Protein AF-A0A919TL64-F1 (afdb_monomer_lite)

Structure (mmCIF, N/CA/C/O backbone):
data_AF-A0A919TL64-F1
#
_entry.id   AF-A0A919TL64-F1
#
loop_
_atom_site.group_PDB
_atom_site.id
_atom_site.type_symbol
_atom_site.label_atom_id
_atom_site.label_alt_id
_atom_site.label_comp_id
_atom_site.label_asym_id
_atom_site.label_entity_id
_atom_site.label_seq_id
_atom_site.pdbx_PDB_ins_code
_atom_site.Cartn_x
_atom_site.Cartn_y
_atom_site.Cartn_z
_atom_site.occupancy
_atom_site.B_iso_or_equiv
_atom_site.auth_seq_id
_atom_site.auth_comp_id
_atom_site.auth_asym_id
_atom_site.auth_atom_id
_atom_site.pdbx_PDB_model_num
ATOM 1 N N . MET A 1 1 ? -0.435 8.932 12.454 1.00 95.94 1 MET A N 1
ATOM 2 C CA . MET A 1 1 ? -0.857 7.552 12.127 1.00 95.94 1 MET A CA 1
ATOM 3 C C . MET A 1 1 ? 0.384 6.666 12.102 1.00 95.94 1 MET A C 1
ATOM 5 O O . MET A 1 1 ? 1.417 7.144 11.654 1.00 95.94 1 MET A O 1
ATOM 9 N N . GLN A 1 2 ? 0.318 5.437 12.613 1.00 96.81 2 GLN A N 1
ATOM 10 C CA . GLN A 1 2 ? 1.399 4.448 12.519 1.00 96.81 2 GLN A CA 1
ATOM 11 C C . GLN A 1 2 ? 1.346 3.736 11.164 1.00 96.81 2 GLN A C 1
ATOM 13 O O . GLN A 1 2 ? 0.257 3.468 10.656 1.00 96.81 2 GLN A O 1
ATOM 18 N N . ILE A 1 3 ? 2.512 3.437 10.590 1.00 97.44 3 ILE A N 1
ATOM 19 C CA . ILE A 1 3 ? 2.622 2.683 9.338 1.00 97.44 3 ILE A CA 1
ATOM 20 C C . ILE A 1 3 ? 3.372 1.387 9.614 1.00 97.44 3 ILE A C 1
ATOM 22 O O . ILE A 1 3 ? 4.484 1.412 10.137 1.00 97.44 3 ILE A O 1
ATOM 26 N N . GLU A 1 4 ? 2.759 0.272 9.240 1.00 97.88 4 GLU A N 1
ATOM 27 C CA . GLU A 1 4 ? 3.305 -1.074 9.390 1.00 97.88 4 GLU A CA 1
ATOM 28 C C . GLU A 1 4 ? 3.634 -1.647 8.007 1.00 97.88 4 GLU A C 1
ATOM 30 O O . GLU A 1 4 ? 2.814 -1.584 7.090 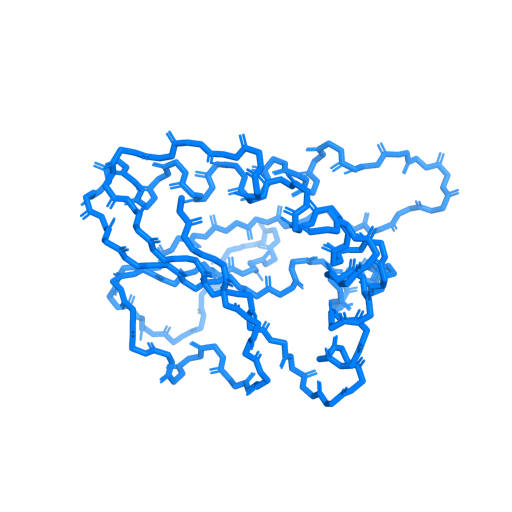1.00 97.88 4 GLU A O 1
ATOM 35 N N . LEU A 1 5 ? 4.830 -2.215 7.852 1.00 97.81 5 LEU A N 1
ATOM 36 C CA . LEU A 1 5 ? 5.224 -2.956 6.655 1.00 97.81 5 LEU A CA 1
ATOM 37 C C . LEU A 1 5 ? 4.994 -4.444 6.905 1.00 97.81 5 LEU A C 1
ATOM 39 O O . LEU A 1 5 ? 5.620 -5.011 7.799 1.00 97.81 5 LEU A O 1
ATOM 43 N N . ILE A 1 6 ? 4.107 -5.065 6.130 1.00 97.50 6 ILE A N 1
ATOM 44 C CA . ILE A 1 6 ? 3.712 -6.463 6.319 1.00 97.50 6 ILE A CA 1
ATOM 45 C C . ILE A 1 6 ? 4.085 -7.260 5.0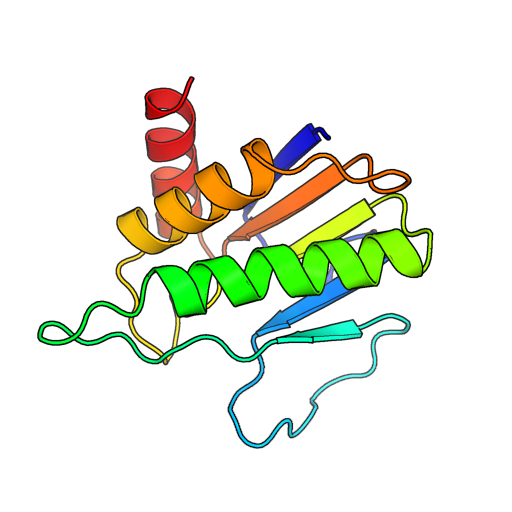74 1.00 97.50 6 ILE A C 1
ATOM 47 O O . ILE A 1 6 ? 3.613 -6.955 3.985 1.00 97.50 6 ILE A O 1
ATOM 51 N N . GLU A 1 7 ? 4.899 -8.300 5.224 1.00 96.81 7 GLU A N 1
ATOM 52 C CA . GLU A 1 7 ? 5.041 -9.322 4.186 1.00 96.81 7 GLU A CA 1
ATOM 53 C C . GLU A 1 7 ? 3.873 -10.306 4.299 1.00 96.81 7 GLU A C 1
ATOM 55 O O . GLU A 1 7 ? 3.662 -10.894 5.361 1.00 96.81 7 GLU A O 1
ATOM 60 N N . GLY A 1 8 ? 3.106 -10.489 3.224 1.00 93.56 8 GLY A N 1
ATOM 61 C CA . GLY A 1 8 ? 2.047 -11.493 3.208 1.00 93.56 8 GLY A CA 1
ATOM 62 C C . GLY A 1 8 ? 0.889 -11.195 2.266 1.00 93.56 8 GLY A C 1
ATOM 63 O O . GLY A 1 8 ? 0.996 -10.416 1.320 1.00 93.56 8 GLY A O 1
ATOM 64 N N . ASP A 1 9 ? -0.229 -11.863 2.541 1.00 91.38 9 ASP A N 1
ATOM 65 C CA . ASP A 1 9 ? -1.481 -11.725 1.803 1.00 91.38 9 ASP A CA 1
ATOM 66 C C . ASP A 1 9 ? -2.360 -10.643 2.443 1.00 91.38 9 ASP A C 1
ATOM 68 O O . ASP A 1 9 ? -2.639 -10.668 3.643 1.00 91.38 9 ASP A O 1
ATOM 72 N N . ILE A 1 10 ? -2.811 -9.678 1.641 1.00 91.38 10 ILE A N 1
ATOM 73 C CA . ILE A 1 10 ? -3.679 -8.599 2.116 1.00 91.38 10 ILE A CA 1
ATOM 74 C C . ILE A 1 10 ? -5.064 -9.103 2.542 1.00 91.38 10 ILE A C 1
ATOM 76 O O . ILE A 1 10 ? -5.689 -8.502 3.410 1.00 91.38 10 ILE A O 1
ATOM 80 N N . THR A 1 11 ? -5.532 -10.220 1.988 1.00 88.25 11 THR A N 1
ATOM 81 C CA . THR A 1 11 ? -6.863 -10.776 2.278 1.00 88.25 11 THR A CA 1
ATOM 82 C C . THR A 1 11 ? -6.971 -11.385 3.675 1.00 88.25 11 THR A C 1
ATOM 84 O O . THR A 1 11 ? -8.072 -11.569 4.186 1.00 88.25 11 THR A O 1
ATOM 87 N N . THR A 1 12 ? -5.837 -11.663 4.324 1.00 90.06 12 THR A N 1
ATOM 88 C CA . THR A 1 12 ? -5.785 -12.249 5.672 1.00 90.06 12 THR A CA 1
ATOM 89 C C . THR A 1 12 ? -5.615 -11.199 6.770 1.00 90.06 12 THR A C 1
ATOM 91 O O . THR A 1 12 ? -5.528 -11.536 7.953 1.00 90.06 12 THR A O 1
ATOM 94 N N . GLN A 1 13 ? -5.562 -9.915 6.403 1.00 91.88 13 GLN A N 1
ATOM 95 C CA . GLN A 1 13 ? -5.313 -8.836 7.348 1.00 91.88 13 GLN A CA 1
ATOM 96 C C . GLN A 1 13 ? -6.560 -8.520 8.166 1.00 91.88 13 GLN A C 1
ATOM 98 O O . GLN A 1 13 ? -7.609 -8.179 7.629 1.00 91.88 13 GLN A O 1
ATOM 103 N N . GLN A 1 14 ? -6.413 -8.552 9.489 1.00 93.12 14 GLN A N 1
ATOM 104 C CA . GLN A 1 14 ? -7.444 -8.078 10.410 1.00 93.12 14 GLN A CA 1
ATOM 105 C C . GLN A 1 14 ? -7.318 -6.560 10.556 1.00 93.12 14 GLN A C 1
ATOM 107 O O . GLN A 1 14 ? -6.462 -6.072 11.303 1.00 93.12 14 GLN A O 1
ATOM 112 N N . VAL A 1 15 ? -8.116 -5.835 9.775 1.00 93.94 15 VAL A N 1
ATOM 113 C CA . VAL A 1 15 ? -8.238 -4.370 9.748 1.00 93.94 15 VAL A CA 1
ATOM 114 C C . VAL A 1 15 ? -9.692 -3.987 9.470 1.00 93.94 15 VAL A C 1
ATOM 116 O O . VAL A 1 15 ? -10.464 -4.816 8.997 1.00 93.94 15 VAL A O 1
ATOM 119 N N . ASP A 1 16 ? -10.057 -2.732 9.721 1.00 93.75 16 ASP A N 1
ATOM 120 C CA . ASP A 1 16 ? -11.430 -2.256 9.500 1.00 93.75 16 ASP A CA 1
ATOM 121 C C . ASP A 1 16 ? -11.740 -2.013 8.015 1.00 93.75 16 ASP A C 1
ATOM 123 O O . ASP A 1 16 ? -12.895 -2.089 7.607 1.00 93.75 16 ASP A O 1
ATOM 127 N N . ALA A 1 17 ? -10.722 -1.697 7.205 1.00 93.12 17 ALA A N 1
ATOM 128 C CA . ALA A 1 17 ? -10.866 -1.470 5.768 1.00 93.12 17 ALA A CA 1
ATOM 129 C C . ALA A 1 17 ? -9.689 -2.048 4.971 1.00 93.12 17 ALA A C 1
ATOM 131 O O . ALA A 1 17 ? -8.525 -1.923 5.361 1.00 93.12 17 ALA A O 1
ATOM 132 N N . ILE A 1 18 ? -9.978 -2.618 3.801 1.00 93.00 18 ILE A N 1
ATOM 133 C CA . ILE A 1 18 ? -8.962 -3.102 2.857 1.00 93.00 18 ILE A CA 1
ATOM 134 C C . ILE A 1 18 ? -9.071 -2.314 1.557 1.00 93.00 18 ILE A C 1
ATOM 136 O O . ILE A 1 18 ? -10.149 -2.180 0.980 1.00 93.00 18 ILE A O 1
ATOM 140 N N . VAL A 1 19 ? -7.941 -1.815 1.066 1.00 92.31 19 VAL A N 1
ATOM 141 C CA . VAL A 1 19 ? -7.860 -1.186 -0.250 1.00 92.31 19 VAL A CA 1
ATOM 142 C C . VAL A 1 19 ? -7.611 -2.253 -1.306 1.00 92.31 19 VAL A C 1
ATOM 144 O O . VAL A 1 19 ? -6.656 -3.019 -1.226 1.00 92.31 19 VAL A O 1
ATOM 147 N N . ASN A 1 20 ? -8.449 -2.286 -2.333 1.00 86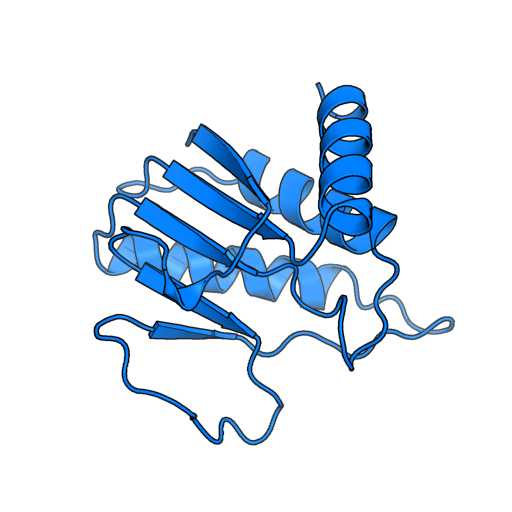.81 20 ASN A N 1
ATOM 148 C CA . ASN A 1 20 ? -8.261 -3.139 -3.495 1.00 86.81 20 ASN A CA 1
ATOM 149 C C . ASN A 1 20 ? -7.666 -2.325 -4.649 1.00 86.81 20 ASN A C 1
ATOM 151 O O . ASN A 1 20 ? -8.279 -1.357 -5.108 1.00 86.81 20 ASN A O 1
ATOM 155 N N . ALA A 1 21 ? -6.497 -2.744 -5.141 1.00 79.44 21 ALA A N 1
ATOM 156 C CA . ALA A 1 21 ? -5.907 -2.232 -6.374 1.00 79.44 21 ALA A CA 1
ATOM 157 C C . ALA A 1 21 ? -6.640 -2.839 -7.582 1.00 79.44 21 ALA A C 1
ATOM 159 O O . ALA A 1 21 ? -6.202 -3.820 -8.184 1.00 79.44 21 ALA A O 1
ATOM 160 N N . ALA A 1 22 ? -7.786 -2.258 -7.916 1.00 69.94 22 ALA A N 1
ATOM 161 C CA . ALA A 1 22 ? -8.620 -2.709 -9.010 1.00 69.94 22 ALA A CA 1
ATOM 162 C C . ALA A 1 22 ? -8.014 -2.330 -10.368 1.00 69.94 22 ALA A C 1
ATOM 164 O O . ALA A 1 22 ? -7.323 -1.319 -10.529 1.00 69.94 22 ALA A O 1
ATOM 165 N N . ASN A 1 23 ? -8.321 -3.135 -11.383 1.00 59.81 23 ASN A N 1
A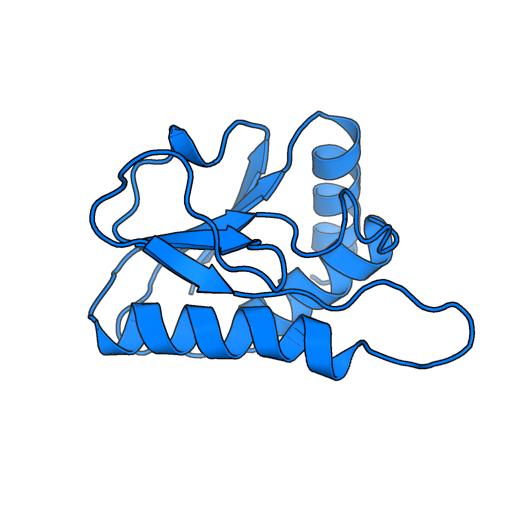TOM 166 C CA . ASN A 1 23 ? -8.152 -2.697 -12.761 1.00 59.81 23 ASN A CA 1
ATOM 167 C C . ASN A 1 23 ? -9.275 -1.710 -13.150 1.00 59.81 23 ASN A C 1
ATOM 169 O O . ASN A 1 23 ? -10.268 -1.566 -12.434 1.00 59.81 23 ASN A O 1
ATOM 173 N N . SER A 1 24 ? -9.139 -1.041 -14.298 1.00 53.09 24 SER A N 1
ATOM 174 C CA . SER A 1 24 ? -10.107 -0.033 -14.762 1.00 53.09 24 SER A CA 1
ATOM 175 C C . SER A 1 24 ? -11.532 -0.560 -14.984 1.00 53.09 24 SER A C 1
ATOM 177 O O . SER A 1 24 ? -12.457 0.243 -15.051 1.00 53.09 24 SER A O 1
ATOM 179 N N . SER A 1 25 ? -11.731 -1.880 -15.076 1.00 55.81 25 SER A N 1
ATOM 180 C CA . SER A 1 25 ? -13.060 -2.489 -15.230 1.00 55.81 25 SER A CA 1
ATOM 181 C C . SER A 1 25 ? -13.810 -2.687 -13.908 1.00 55.81 25 SER A C 1
ATOM 183 O O . SER A 1 25 ? -14.994 -3.004 -13.941 1.00 55.81 25 SER A O 1
ATOM 185 N N . LEU A 1 26 ? -13.140 -2.515 -12.756 1.00 54.47 26 LEU A N 1
ATOM 186 C CA . LEU A 1 26 ? -13.691 -2.722 -11.406 1.00 54.47 26 LEU A CA 1
ATOM 187 C C . LEU A 1 26 ? -14.381 -4.087 -11.188 1.00 54.47 26 LEU A C 1
ATOM 189 O O . LEU A 1 26 ? -15.127 -4.248 -10.225 1.00 54.47 26 LEU A O 1
ATOM 193 N N . LEU A 1 27 ? -14.128 -5.083 -12.047 1.00 47.84 27 LEU A N 1
ATOM 194 C CA . LEU A 1 27 ? -14.679 -6.429 -11.901 1.00 47.84 27 LEU A CA 1
ATOM 195 C C . LEU A 1 27 ? -14.115 -7.069 -10.625 1.00 47.84 27 LEU A C 1
ATOM 197 O O . LEU A 1 27 ? -12.936 -7.418 -10.550 1.00 47.84 27 LEU A O 1
ATOM 201 N N . GLY A 1 28 ? -14.965 -7.147 -9.601 1.00 44.38 28 GLY A N 1
ATOM 202 C CA . GLY A 1 28 ? -14.621 -7.631 -8.271 1.00 44.38 28 GLY A CA 1
ATOM 203 C C . GLY A 1 28 ? -14.489 -9.150 -8.217 1.00 44.38 28 GLY A C 1
ATOM 204 O O . GLY A 1 28 ? -15.312 -9.879 -8.765 1.00 44.38 28 GLY A O 1
ATOM 205 N N . GLY A 1 29 ? -13.465 -9.623 -7.510 1.00 40.12 29 GLY A N 1
ATOM 206 C CA . GLY A 1 29 ? -13.359 -11.001 -7.046 1.00 40.12 29 GLY A CA 1
ATOM 207 C C . GLY A 1 29 ? -13.293 -11.017 -5.521 1.00 40.12 29 GLY A C 1
ATOM 208 O O . GLY A 1 29 ? -12.426 -10.359 -4.958 1.00 40.12 29 GLY A O 1
ATOM 209 N N . GLY A 1 30 ? -14.196 -11.775 -4.892 1.00 42.03 30 GLY A N 1
ATOM 210 C CA . GLY A 1 30 ? -14.144 -12.155 -3.474 1.00 42.03 30 GLY A CA 1
ATOM 211 C C . GLY A 1 30 ? -14.653 -11.093 -2.500 1.00 42.03 30 GLY A C 1
ATOM 212 O O . GLY A 1 30 ? -13.994 -10.086 -2.276 1.00 42.03 30 GLY A O 1
ATOM 213 N N . GLY A 1 31 ? -15.827 -11.341 -1.913 1.00 39.38 31 GLY A N 1
ATOM 214 C CA . GLY A 1 31 ? -16.449 -10.476 -0.914 1.00 39.38 31 GLY A CA 1
ATOM 215 C C . GLY A 1 31 ? -15.533 -10.182 0.274 1.00 39.38 31 GLY A C 1
ATOM 216 O O . GLY A 1 31 ? -15.042 -11.094 0.934 1.00 39.38 31 GLY A O 1
ATOM 217 N N . VAL A 1 32 ? -15.348 -8.894 0.542 1.00 44.06 32 VAL A N 1
ATOM 218 C CA . VAL A 1 32 ? -14.831 -8.378 1.807 1.00 44.06 32 VAL A CA 1
ATOM 219 C C . VAL A 1 32 ? -15.799 -7.279 2.233 1.00 44.06 32 VAL A C 1
ATOM 221 O O . VAL A 1 32 ? -16.124 -6.395 1.436 1.00 44.06 32 VAL A O 1
ATOM 224 N N . ASP A 1 33 ? -16.292 -7.335 3.463 1.00 45.34 33 ASP A N 1
ATOM 225 C CA . ASP A 1 33 ? -17.071 -6.237 4.025 1.00 45.34 33 ASP A CA 1
ATOM 226 C C . ASP A 1 33 ? -16.107 -5.060 4.275 1.00 45.34 33 ASP A C 1
ATOM 228 O O . ASP A 1 33 ? -15.145 -5.197 5.026 1.00 45.34 33 ASP A O 1
ATOM 232 N N . GLY A 1 34 ? -16.305 -3.924 3.590 1.00 56.34 34 GLY A N 1
ATOM 233 C CA . GLY A 1 34 ? -15.468 -2.721 3.755 1.00 56.34 34 GLY A CA 1
ATOM 234 C C . GLY A 1 34 ? -14.323 -2.514 2.743 1.00 56.34 34 GLY A C 1
ATOM 235 O O . GLY A 1 34 ? -13.321 -1.879 3.081 1.00 56.34 34 GLY A O 1
ATOM 236 N N . VAL A 1 35 ? -14.437 -3.010 1.500 1.00 72.62 35 VAL A N 1
ATOM 237 C CA . VAL A 1 35 ? -13.427 -2.746 0.448 1.00 72.62 35 VAL A CA 1
ATOM 238 C C . VAL A 1 35 ? -13.489 -1.313 -0.072 1.00 72.62 35 VAL A C 1
ATOM 240 O O . VAL A 1 35 ? -14.526 -0.847 -0.545 1.00 72.62 35 VAL A O 1
ATOM 243 N N . ILE A 1 36 ? -12.332 -0.655 -0.116 1.00 77.81 36 ILE A N 1
ATOM 244 C CA . ILE A 1 36 ? -12.130 0.597 -0.846 1.00 77.81 36 ILE A CA 1
ATOM 245 C C . ILE A 1 36 ? -11.452 0.277 -2.174 1.00 77.81 36 ILE A C 1
ATOM 247 O O . ILE A 1 36 ? -10.315 -0.189 -2.212 1.00 77.81 36 ILE A O 1
ATOM 251 N N . HIS A 1 37 ? -12.134 0.530 -3.286 1.00 78.88 37 HIS A N 1
ATOM 252 C CA . HIS A 1 37 ? -11.565 0.299 -4.611 1.00 78.88 37 HIS A CA 1
ATOM 253 C C . HIS A 1 37 ? -10.755 1.505 -5.082 1.00 78.88 37 HIS A C 1
ATOM 255 O O . HIS A 1 37 ? -11.236 2.638 -5.074 1.00 78.88 37 HIS A O 1
ATOM 261 N N . THR A 1 38 ? -9.539 1.249 -5.557 1.00 79.56 38 THR A N 1
ATOM 262 C CA . THR A 1 38 ? -8.690 2.256 -6.193 1.00 79.56 38 THR A CA 1
ATOM 263 C C . THR A 1 38 ? -8.038 1.687 -7.442 1.00 79.56 38 THR A C 1
ATOM 265 O O . THR A 1 38 ? -7.661 0.519 -7.475 1.00 79.56 38 THR A O 1
ATOM 268 N N . VAL A 1 39 ? -7.910 2.505 -8.485 1.00 82.25 39 VAL A N 1
ATOM 269 C CA . VAL A 1 39 ? -7.263 2.109 -9.740 1.00 82.25 39 VAL A CA 1
ATOM 270 C C . VAL A 1 39 ? -5.966 2.887 -9.864 1.00 82.25 39 VAL A C 1
ATOM 272 O O . VAL A 1 39 ? -5.980 4.106 -10.025 1.00 82.25 39 VAL A O 1
ATOM 275 N N . GLY A 1 40 ? -4.848 2.171 -9.770 1.00 75.88 40 GLY A N 1
ATOM 276 C CA . GLY A 1 40 ? -3.523 2.743 -9.976 1.00 75.88 40 GLY A CA 1
ATOM 277 C C . GLY A 1 40 ? -3.238 3.054 -11.452 1.00 75.88 40 GLY A C 1
ATOM 278 O O . GLY A 1 40 ? -3.817 2.422 -12.339 1.00 75.88 40 GLY A O 1
ATOM 279 N N . PRO A 1 41 ? -2.336 4.001 -11.755 1.00 83.31 41 PRO A N 1
ATOM 280 C CA . PRO A 1 41 ? -1.872 4.230 -13.120 1.00 83.31 41 PRO A CA 1
ATOM 281 C C . PRO A 1 41 ? -0.968 3.088 -13.614 1.00 83.31 41 PRO A C 1
ATOM 283 O O . PRO A 1 41 ? -0.205 2.506 -12.839 1.00 83.31 41 PRO A O 1
ATOM 286 N N . VAL A 1 42 ? -0.993 2.822 -14.924 1.00 86.00 42 VAL A N 1
ATOM 287 C CA . VAL A 1 42 ? 0.053 2.038 -15.607 1.00 86.00 42 VAL A CA 1
ATOM 288 C C . VAL A 1 42 ? 1.325 2.876 -15.668 1.00 86.00 42 VAL A C 1
ATOM 290 O O . VAL A 1 42 ? 1.261 4.046 -16.058 1.00 86.00 42 VAL A O 1
ATOM 293 N N . HIS A 1 43 ? 2.466 2.292 -15.309 1.00 88.25 43 HIS A N 1
ATOM 294 C CA . HIS A 1 43 ? 3.753 2.976 -15.364 1.00 88.25 43 HIS A CA 1
ATOM 295 C C . HIS A 1 43 ? 4.130 3.372 -16.799 1.00 88.25 43 HIS A C 1
ATOM 297 O O . HIS A 1 43 ? 3.955 2.595 -17.741 1.00 88.25 43 HIS A O 1
ATOM 303 N N . SER A 1 44 ? 4.676 4.578 -16.951 1.00 87.19 44 SER A N 1
ATOM 304 C CA . SER A 1 44 ? 5.212 5.107 -18.204 1.00 87.19 44 SER A CA 1
ATOM 305 C C . SER A 1 44 ? 6.620 5.629 -17.960 1.00 87.19 44 SER A C 1
ATOM 307 O O . SER A 1 44 ? 6.845 6.380 -17.021 1.00 87.19 44 SER A O 1
ATOM 309 N N . SER A 1 45 ? 7.565 5.280 -18.834 1.00 87.62 45 SER A N 1
ATOM 310 C CA . SER A 1 45 ? 8.921 5.844 -18.803 1.00 87.62 45 SER A CA 1
ATOM 311 C C . SER A 1 45 ? 9.017 7.231 -19.452 1.00 87.62 45 SER A C 1
ATOM 313 O O . SER A 1 45 ? 10.099 7.803 -19.500 1.00 87.62 45 SER A O 1
ATOM 315 N N . THR A 1 46 ? 7.918 7.743 -20.016 1.00 91.25 46 THR A N 1
ATOM 316 C CA . THR A 1 46 ? 7.883 9.000 -20.795 1.00 91.25 46 THR A CA 1
ATOM 317 C C . THR A 1 46 ? 6.917 10.038 -20.233 1.00 91.25 46 THR A C 1
ATOM 319 O O . THR A 1 46 ? 6.974 11.198 -20.626 1.00 91.25 46 THR A O 1
ATOM 322 N N . GLU A 1 47 ? 6.042 9.639 -19.312 1.00 91.81 47 GLU A N 1
ATOM 323 C CA . GLU A 1 47 ? 5.042 10.504 -18.695 1.00 91.81 47 GLU A CA 1
ATOM 324 C C . GLU A 1 47 ? 5.084 10.295 -17.184 1.00 91.81 47 GLU A C 1
ATOM 326 O O . GLU A 1 47 ? 4.962 9.162 -16.712 1.00 91.81 47 GLU A O 1
ATOM 331 N N . ASP A 1 48 ? 5.231 11.385 -16.433 1.00 92.62 48 ASP A N 1
ATOM 332 C CA . ASP A 1 48 ? 5.176 11.332 -14.978 1.00 92.62 48 ASP A CA 1
ATOM 333 C C . ASP A 1 48 ? 3.724 11.178 -14.507 1.00 92.62 48 ASP A C 1
ATOM 335 O O . ASP A 1 48 ? 2.880 12.056 -14.691 1.00 92.62 48 ASP A O 1
ATOM 339 N N . ARG A 1 49 ? 3.437 10.032 -13.889 1.00 94.69 49 ARG A N 1
ATOM 340 C CA . ARG A 1 49 ? 2.124 9.689 -13.324 1.00 94.69 49 ARG A CA 1
ATOM 341 C C . ARG A 1 49 ? 2.170 9.588 -11.801 1.00 94.69 49 ARG A C 1
ATOM 343 O O . ARG A 1 49 ? 1.262 9.016 -11.196 1.00 94.69 49 ARG A O 1
ATOM 350 N N . THR A 1 50 ? 3.228 10.106 -11.179 1.00 94.62 50 THR A N 1
ATOM 351 C CA . THR A 1 50 ? 3.487 9.987 -9.740 1.00 94.62 50 THR A CA 1
ATOM 352 C C . THR A 1 50 ? 2.329 10.545 -8.929 1.00 94.62 50 THR A C 1
ATOM 354 O O . THR A 1 50 ? 1.836 9.883 -8.019 1.00 94.62 50 THR A O 1
ATOM 357 N N . GLU A 1 51 ? 1.813 11.714 -9.305 1.00 94.12 51 GLU A N 1
ATOM 358 C CA . GLU A 1 51 ? 0.664 12.322 -8.626 1.00 94.12 51 GLU A CA 1
ATOM 359 C C . GLU A 1 51 ? -0.612 11.480 -8.747 1.00 94.12 51 GLU A C 1
ATOM 361 O O . GLU A 1 51 ? -1.392 11.403 -7.798 1.00 94.12 51 GLU A O 1
ATOM 366 N N . LEU A 1 52 ? -0.809 10.764 -9.861 1.00 93.31 52 LEU A N 1
ATOM 367 C CA . LEU A 1 52 ? -1.929 9.829 -9.984 1.00 93.31 52 LEU A CA 1
ATOM 368 C C . LEU A 1 52 ? -1.779 8.667 -9.001 1.00 93.31 52 LEU A C 1
ATOM 370 O O . LEU A 1 52 ? -2.738 8.368 -8.288 1.00 93.31 52 LEU A O 1
ATOM 374 N N . LEU A 1 53 ? -0.586 8.070 -8.904 1.00 94.94 53 LEU A N 1
ATOM 375 C CA . LEU A 1 53 ? -0.300 7.008 -7.935 1.00 94.94 53 LEU A CA 1
ATOM 376 C C . LEU A 1 53 ? -0.499 7.497 -6.493 1.00 94.94 53 LEU A C 1
ATOM 378 O O . LEU A 1 53 ? -1.192 6.846 -5.712 1.00 94.94 53 LEU A O 1
ATOM 382 N N . ARG A 1 54 ? 0.053 8.663 -6.140 1.00 96.56 54 ARG A N 1
ATOM 383 C CA . ARG A 1 54 ? -0.132 9.277 -4.815 1.00 96.56 54 ARG A CA 1
ATOM 384 C C . ARG A 1 54 ? -1.611 9.526 -4.523 1.00 96.56 54 ARG A C 1
ATOM 386 O O . ARG A 1 54 ? -2.074 9.246 -3.416 1.00 96.56 54 ARG A O 1
ATOM 393 N N . SER A 1 55 ? -2.382 9.961 -5.524 1.00 94.44 55 SER A N 1
ATOM 394 C CA . SER A 1 55 ? -3.822 10.188 -5.374 1.00 94.44 55 SER A CA 1
ATOM 395 C C . SER A 1 55 ? -4.601 8.919 -5.009 1.00 94.44 55 SER A C 1
ATOM 397 O O . SER A 1 55 ? -5.603 9.006 -4.299 1.00 94.44 55 SER A O 1
ATOM 399 N N . CYS A 1 56 ? -4.143 7.737 -5.441 1.00 94.88 56 CYS A N 1
ATOM 400 C CA . CYS A 1 56 ? -4.760 6.464 -5.069 1.00 94.88 56 CYS A CA 1
ATOM 401 C C . CYS A 1 56 ? -4.672 6.227 -3.558 1.00 94.88 56 CYS A C 1
ATOM 403 O O . CYS A 1 56 ? -5.664 5.823 -2.949 1.00 94.88 56 CYS A O 1
ATOM 405 N N . TYR A 1 57 ? -3.520 6.518 -2.948 1.00 97.50 57 TYR A N 1
ATOM 406 C CA . TYR A 1 57 ? -3.327 6.395 -1.503 1.00 97.50 57 TYR A CA 1
ATOM 407 C C . TYR A 1 57 ? -4.103 7.469 -0.735 1.00 97.50 57 TYR A C 1
ATOM 409 O O . TYR A 1 57 ? -4.832 7.131 0.196 1.00 97.50 57 TYR A O 1
ATOM 417 N N . THR A 1 58 ? -4.013 8.743 -1.141 1.00 96.88 58 THR A N 1
ATOM 418 C CA . THR A 1 58 ? -4.683 9.839 -0.414 1.00 96.88 58 THR A CA 1
ATOM 419 C C . THR A 1 58 ? -6.202 9.701 -0.422 1.00 96.88 58 THR A C 1
ATOM 421 O O . THR A 1 58 ? -6.830 9.830 0.628 1.00 96.88 58 THR A O 1
ATOM 424 N N . LYS A 1 59 ? -6.807 9.392 -1.577 1.00 95.75 59 LYS A N 1
ATOM 425 C CA . LYS A 1 59 ? -8.262 9.217 -1.692 1.00 95.75 59 LYS A CA 1
ATOM 426 C C . LYS A 1 59 ? -8.748 8.004 -0.909 1.00 95.75 59 LYS A C 1
ATOM 428 O O . LYS A 1 59 ? -9.749 8.109 -0.210 1.00 95.75 59 LYS A O 1
ATOM 433 N N . SER A 1 60 ? -8.035 6.880 -0.980 1.00 95.88 60 SER A N 1
ATOM 434 C CA . SER A 1 60 ? -8.455 5.670 -0.265 1.00 95.88 60 SER A CA 1
ATOM 435 C C . SER A 1 60 ? -8.327 5.836 1.250 1.00 95.88 60 SER A C 1
ATOM 437 O O . SER A 1 60 ? -9.237 5.455 1.980 1.00 95.88 60 SER A O 1
ATOM 439 N N . LEU A 1 61 ? -7.247 6.469 1.730 1.00 97.38 61 LEU A N 1
ATOM 440 C CA . LEU A 1 61 ? -7.093 6.791 3.151 1.00 97.38 61 LEU A CA 1
ATOM 441 C C . LEU A 1 61 ? -8.207 7.723 3.632 1.00 97.38 61 LEU A C 1
ATOM 443 O O . LEU A 1 61 ? -8.776 7.495 4.693 1.00 97.38 61 LEU A O 1
ATOM 447 N N . ARG A 1 62 ? -8.536 8.748 2.838 1.00 96.31 62 ARG A N 1
ATOM 448 C CA . ARG A 1 62 ? -9.624 9.677 3.145 1.00 96.31 62 ARG A CA 1
ATOM 449 C C . ARG A 1 62 ? -10.965 8.957 3.277 1.00 96.31 62 ARG A C 1
ATOM 451 O O . ARG A 1 62 ? -11.671 9.208 4.241 1.00 96.31 62 ARG A O 1
ATOM 458 N N . VAL A 1 63 ? -11.297 8.056 2.352 1.00 95.94 63 VAL A N 1
ATOM 459 C CA . VAL A 1 63 ? -12.543 7.276 2.425 1.00 95.94 63 VAL A CA 1
ATOM 460 C C . VAL A 1 63 ? -12.569 6.398 3.678 1.00 95.94 63 VAL A C 1
ATOM 462 O O . VAL A 1 63 ? -13.569 6.396 4.387 1.00 95.94 63 VAL A O 1
ATOM 465 N N . ALA A 1 64 ? -11.473 5.698 3.996 1.00 94.62 64 ALA A N 1
ATOM 466 C CA . ALA A 1 64 ? -11.384 4.907 5.227 1.00 94.62 64 ALA A CA 1
ATOM 467 C C . ALA A 1 64 ? -11.619 5.781 6.471 1.00 94.62 64 ALA A C 1
ATOM 469 O O . ALA A 1 64 ? -12.367 5.409 7.373 1.00 94.62 64 ALA A O 1
ATOM 470 N N . ASP A 1 65 ? -11.013 6.967 6.488 1.00 96.75 65 ASP A N 1
ATOM 471 C CA . ASP A 1 65 ? -11.123 7.917 7.588 1.00 96.75 65 ASP A CA 1
ATOM 472 C C . ASP A 1 65 ? -12.532 8.506 7.738 1.00 96.75 65 ASP A C 1
ATOM 474 O O . ASP A 1 65 ? -13.044 8.595 8.852 1.00 96.75 65 ASP A O 1
ATOM 478 N N . GLU A 1 66 ? -13.188 8.857 6.630 1.00 95.12 66 GLU A N 1
ATOM 479 C CA . GLU A 1 66 ? -14.570 9.358 6.601 1.00 95.12 66 GLU A CA 1
ATOM 480 C C . GLU A 1 66 ? -15.581 8.295 7.063 1.00 95.12 66 GLU A C 1
ATOM 482 O O . GLU A 1 66 ? -16.594 8.633 7.674 1.00 95.12 66 GLU A O 1
ATOM 487 N N . LEU A 1 67 ? -15.284 7.011 6.840 1.00 93.44 67 LEU A N 1
ATOM 488 C CA . LEU A 1 67 ? -16.071 5.881 7.345 1.00 93.44 67 LEU A CA 1
ATOM 489 C C . LEU A 1 67 ? -15.786 5.549 8.820 1.00 93.44 67 LEU A C 1
ATOM 491 O O . LEU A 1 67 ? -16.430 4.668 9.386 1.00 93.44 67 LEU A O 1
ATOM 495 N N . GLY A 1 68 ? -14.835 6.240 9.456 1.00 94.00 68 GLY A N 1
ATOM 496 C CA . GLY A 1 68 ? -14.471 6.019 10.854 1.00 94.00 68 GLY A CA 1
ATOM 497 C C . GLY A 1 68 ? -13.586 4.792 11.093 1.00 94.00 68 GLY A C 1
ATOM 498 O O . GLY A 1 68 ? -13.460 4.357 12.241 1.00 94.00 68 GLY A O 1
ATOM 499 N N . ALA A 1 69 ? -12.955 4.238 10.050 1.00 96.50 69 ALA A N 1
ATOM 500 C CA . ALA A 1 69 ? -12.015 3.131 10.192 1.00 96.50 69 ALA A CA 1
ATOM 501 C C . ALA A 1 69 ? -10.850 3.526 11.115 1.00 96.50 69 ALA A C 1
ATOM 503 O O . ALA A 1 69 ? -10.286 4.618 11.018 1.00 96.50 69 ALA A O 1
ATOM 504 N N . ARG A 1 70 ? -10.453 2.625 12.015 1.00 97.50 70 ARG A N 1
ATOM 505 C CA . ARG A 1 70 ? -9.291 2.806 12.900 1.00 97.50 70 ARG A CA 1
ATOM 506 C C . ARG A 1 70 ? -8.028 2.228 12.269 1.00 97.50 70 ARG A C 1
ATOM 508 O O . ARG A 1 70 ? -6.927 2.676 12.595 1.00 97.50 70 ARG A O 1
ATOM 515 N N . SER A 1 71 ? -8.180 1.263 11.372 1.00 97.88 71 SER A N 1
ATOM 516 C CA . SER A 1 71 ? -7.107 0.550 10.693 1.00 97.88 71 SER A CA 1
ATOM 517 C C . SER A 1 71 ? -7.442 0.291 9.223 1.00 97.88 71 SER A C 1
ATOM 519 O O . SER A 1 71 ? -8.582 -0.019 8.881 1.00 97.88 71 SER A O 1
ATOM 521 N N . VAL A 1 72 ? -6.441 0.415 8.350 1.00 97.44 72 VAL A N 1
ATOM 522 C CA . VAL A 1 72 ? -6.589 0.185 6.905 1.00 97.44 72 VAL A CA 1
ATOM 523 C C . VAL A 1 72 ? -5.382 -0.560 6.336 1.00 97.44 72 VAL A C 1
ATOM 525 O O . VAL A 1 72 ? -4.243 -0.271 6.703 1.00 97.44 72 VAL A O 1
ATOM 528 N N . ALA A 1 73 ? -5.612 -1.513 5.434 1.00 97.50 73 ALA A N 1
ATOM 529 C CA . ALA A 1 73 ? -4.553 -2.203 4.699 1.00 97.50 73 ALA A CA 1
ATOM 530 C C . ALA A 1 73 ? -4.510 -1.758 3.232 1.00 97.50 73 ALA A C 1
ATOM 532 O O . ALA A 1 73 ? -5.532 -1.719 2.550 1.00 97.50 73 ALA A O 1
ATOM 533 N N . PHE A 1 74 ? -3.308 -1.460 2.746 1.00 97.31 74 PHE A N 1
ATOM 534 C CA . PHE A 1 74 ? -3.003 -1.107 1.366 1.00 97.31 74 PHE A CA 1
ATOM 535 C C . PHE A 1 74 ? -2.113 -2.176 0.732 1.00 97.31 74 PHE A C 1
ATOM 537 O O . PHE A 1 74 ? -1.137 -2.590 1.359 1.00 97.31 74 PHE A O 1
ATOM 544 N N . PRO A 1 75 ? -2.368 -2.581 -0.519 1.00 95.69 75 PRO A N 1
ATOM 545 C CA . PRO A 1 75 ? -1.385 -3.298 -1.311 1.00 95.69 75 PRO A CA 1
ATOM 546 C C . PRO A 1 75 ? -0.347 -2.300 -1.840 1.00 95.69 75 PRO A C 1
ATOM 548 O O . PRO A 1 75 ? -0.557 -1.084 -1.806 1.00 95.69 75 PRO A O 1
ATOM 551 N N . LEU A 1 76 ? 0.745 -2.800 -2.419 1.00 95.25 76 LEU A N 1
ATOM 552 C CA . LEU A 1 76 ? 1.645 -1.958 -3.206 1.00 95.25 76 LEU A CA 1
ATOM 553 C C . LEU A 1 76 ? 1.019 -1.640 -4.576 1.00 95.25 76 LEU A C 1
ATOM 555 O O . LEU A 1 76 ? 1.180 -2.381 -5.549 1.00 95.25 76 LEU A O 1
ATOM 559 N N . ILE A 1 77 ? 0.257 -0.545 -4.637 1.00 93.06 77 ILE A N 1
ATOM 560 C CA . ILE A 1 77 ? -0.516 -0.138 -5.819 1.00 93.06 77 ILE A CA 1
ATOM 561 C C . ILE A 1 77 ? 0.414 0.045 -7.029 1.00 93.06 77 ILE A C 1
ATOM 563 O O . ILE A 1 77 ? 1.495 0.618 -6.928 1.00 93.06 77 ILE A O 1
ATOM 567 N N . SER A 1 78 ? -0.036 -0.447 -8.186 1.00 91.31 78 SER A N 1
ATOM 568 C CA . SER A 1 78 ? 0.643 -0.399 -9.491 1.00 91.31 78 SER A CA 1
ATOM 569 C C . SER A 1 78 ? 1.946 -1.199 -9.649 1.00 91.31 78 SER A C 1
ATOM 571 O O . SER A 1 78 ? 2.417 -1.332 -10.779 1.00 91.31 78 SER A O 1
ATOM 573 N N . ALA A 1 79 ? 2.494 -1.812 -8.597 1.00 88.31 79 ALA A N 1
ATOM 574 C CA . ALA A 1 79 ? 3.748 -2.577 -8.683 1.00 88.31 79 ALA A CA 1
ATOM 575 C C . ALA A 1 79 ? 3.609 -3.991 -9.296 1.00 88.31 79 ALA A C 1
ATOM 577 O O . ALA A 1 79 ? 4.608 -4.659 -9.540 1.00 88.31 79 ALA A O 1
ATOM 578 N N . GLY A 1 80 ? 2.379 -4.452 -9.557 1.00 85.44 80 GLY A N 1
ATOM 579 C CA . GLY A 1 80 ? 2.094 -5.719 -10.243 1.00 85.44 80 GLY A CA 1
ATOM 580 C C . GLY A 1 80 ? 1.982 -5.562 -11.765 1.00 85.44 80 GLY A C 1
ATOM 581 O O . GLY A 1 80 ? 2.904 -5.106 -12.437 1.00 85.44 80 GLY A O 1
ATOM 582 N N . VAL A 1 81 ? 0.812 -5.895 -12.326 1.00 83.44 81 VAL A N 1
ATOM 583 C CA . VAL A 1 81 ? 0.526 -5.852 -13.782 1.00 83.44 81 VAL A CA 1
ATOM 584 C C . VAL A 1 81 ? 0.819 -4.485 -14.418 1.00 83.44 81 VAL A C 1
ATOM 586 O O . VAL A 1 81 ? 1.175 -4.399 -15.591 1.00 83.44 81 VAL A O 1
ATOM 589 N N . TYR A 1 82 ? 0.702 -3.411 -13.642 1.00 85.75 82 TYR A N 1
ATOM 590 C CA . TYR A 1 82 ? 0.940 -2.036 -14.083 1.00 85.75 82 TYR A CA 1
ATOM 591 C C . TYR A 1 82 ? 2.418 -1.621 -14.084 1.00 85.75 82 TYR A C 1
ATOM 593 O O . TYR A 1 82 ? 2.726 -0.520 -14.539 1.00 85.75 82 TYR A O 1
ATOM 601 N N . ARG A 1 83 ? 3.317 -2.528 -13.673 1.00 90.38 83 ARG A N 1
ATOM 602 C CA . ARG A 1 83 ? 4.781 -2.459 -13.805 1.00 90.38 83 ARG A CA 1
ATOM 603 C C . ARG A 1 83 ? 5.423 -1.181 -13.268 1.00 90.38 83 ARG A C 1
ATOM 605 O O . ARG A 1 83 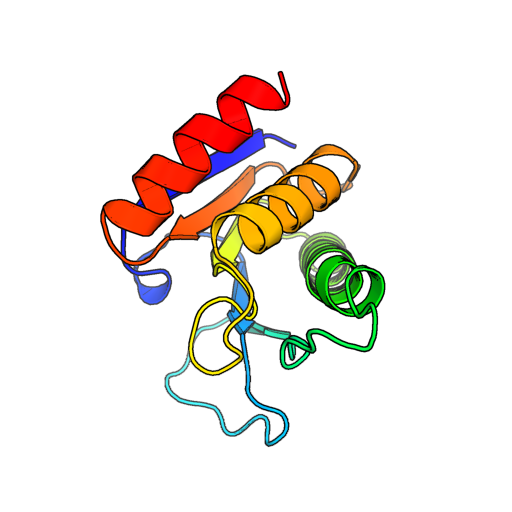? 6.430 -0.726 -13.809 1.00 90.38 83 ARG A O 1
ATOM 612 N N . TRP A 1 84 ? 4.854 -0.603 -12.214 1.00 94.12 84 TRP A N 1
ATOM 613 C CA . TRP A 1 84 ? 5.515 0.473 -11.486 1.00 94.12 84 TRP A CA 1
ATOM 614 C C . TRP A 1 84 ? 6.765 -0.068 -10.778 1.00 94.12 84 TRP A C 1
ATOM 616 O O . TRP A 1 84 ? 6.656 -1.095 -10.103 1.00 94.12 84 TRP A O 1
ATOM 626 N N . PRO A 1 85 ? 7.943 0.573 -10.911 1.00 95.56 85 PRO A N 1
ATOM 627 C CA . PRO A 1 85 ? 9.155 0.136 -10.227 1.00 95.56 85 PRO A CA 1
ATOM 628 C C . PRO A 1 85 ? 8.934 0.035 -8.717 1.00 95.56 85 PRO A C 1
ATOM 630 O O . PRO A 1 85 ? 8.515 1.004 -8.091 1.00 95.56 85 PRO A O 1
ATOM 633 N N . VAL A 1 86 ? 9.221 -1.127 -8.127 1.00 95.00 86 VAL A N 1
ATOM 634 C CA . VAL A 1 86 ? 8.896 -1.429 -6.720 1.00 95.00 86 VAL A CA 1
ATOM 635 C C . VAL A 1 86 ? 9.476 -0.389 -5.764 1.00 95.00 86 VAL A C 1
ATOM 637 O O . VAL A 1 86 ? 8.759 0.112 -4.902 1.00 95.00 86 VAL A O 1
ATOM 640 N N . GLU A 1 87 ? 10.750 -0.027 -5.935 1.00 96.38 87 GLU A N 1
ATOM 641 C CA . GLU A 1 87 ? 11.416 0.944 -5.063 1.00 96.38 87 GLU A CA 1
ATOM 642 C C . GLU A 1 87 ? 10.739 2.319 -5.104 1.00 96.38 87 GLU A C 1
ATOM 644 O O . GLU A 1 87 ? 10.478 2.913 -4.056 1.00 96.38 87 GLU A O 1
ATOM 649 N N . ASP A 1 88 ? 10.382 2.796 -6.299 1.00 96.88 88 ASP A N 1
ATOM 650 C CA . ASP A 1 88 ? 9.665 4.061 -6.437 1.00 96.88 88 ASP A CA 1
ATOM 651 C C . ASP A 1 88 ? 8.227 3.952 -5.908 1.00 96.88 88 ASP A C 1
ATOM 653 O O . ASP A 1 88 ? 7.811 4.791 -5.116 1.00 96.88 88 ASP A O 1
ATOM 657 N N . ALA A 1 89 ? 7.491 2.880 -6.227 1.00 96.62 89 ALA A N 1
ATOM 658 C CA . ALA A 1 89 ? 6.131 2.658 -5.725 1.00 96.62 89 ALA A CA 1
ATOM 659 C C . ALA A 1 89 ? 6.074 2.705 -4.191 1.00 96.62 89 ALA A C 1
ATOM 661 O O . ALA A 1 89 ? 5.199 3.354 -3.614 1.00 96.62 89 ALA A O 1
ATOM 662 N N . VAL A 1 90 ? 7.032 2.048 -3.532 1.00 97.56 90 VAL A N 1
ATOM 663 C CA . VAL A 1 90 ? 7.193 2.071 -2.075 1.00 97.56 90 VAL A CA 1
ATOM 664 C C . VAL A 1 90 ? 7.476 3.489 -1.596 1.00 97.56 90 VAL A C 1
ATOM 666 O O . VAL A 1 90 ? 6.824 3.957 -0.662 1.00 97.56 90 VAL A O 1
ATOM 669 N N . ARG A 1 91 ? 8.431 4.189 -2.222 1.00 97.94 91 ARG A N 1
ATOM 670 C CA . ARG A 1 91 ? 8.796 5.557 -1.837 1.00 97.94 91 ARG A CA 1
ATOM 671 C C . ARG A 1 91 ? 7.592 6.487 -1.919 1.00 97.94 91 ARG A C 1
ATOM 673 O O . ARG A 1 91 ? 7.346 7.239 -0.974 1.00 97.94 91 ARG A O 1
ATOM 680 N N . GLN A 1 92 ? 6.809 6.402 -2.995 1.00 98.12 92 GLN A N 1
ATOM 681 C CA . GLN A 1 92 ? 5.594 7.197 -3.159 1.00 98.12 92 GLN A CA 1
ATOM 682 C C . GLN A 1 92 ? 4.514 6.826 -2.139 1.00 98.12 92 GLN A C 1
ATOM 684 O O . GLN A 1 92 ? 3.926 7.726 -1.536 1.00 98.12 92 GLN A O 1
ATOM 689 N N . ALA A 1 93 ? 4.287 5.533 -1.890 1.00 97.69 93 ALA A N 1
ATOM 690 C CA . ALA A 1 93 ? 3.330 5.064 -0.888 1.00 97.69 93 ALA A CA 1
ATOM 691 C C . ALA A 1 93 ? 3.678 5.587 0.514 1.00 97.69 93 ALA A C 1
ATOM 693 O O . ALA A 1 93 ? 2.847 6.214 1.172 1.00 97.69 93 ALA A O 1
ATOM 694 N N . LEU A 1 94 ? 4.925 5.390 0.950 1.00 97.81 94 LEU A N 1
ATOM 695 C CA . LEU A 1 94 ? 5.388 5.796 2.274 1.00 97.81 94 LEU A CA 1
ATOM 696 C C . LEU A 1 94 ? 5.383 7.309 2.445 1.00 97.81 94 LEU A C 1
ATOM 698 O O . LEU A 1 94 ? 4.874 7.795 3.450 1.00 97.81 94 LEU A O 1
ATOM 702 N N . THR A 1 95 ? 5.885 8.056 1.460 1.00 97.69 95 THR A N 1
ATOM 703 C CA . THR A 1 95 ? 5.875 9.527 1.497 1.00 97.69 95 THR A CA 1
ATOM 704 C C . THR A 1 95 ? 4.446 10.051 1.636 1.00 97.69 95 THR A C 1
ATOM 706 O O . THR A 1 95 ? 4.171 10.897 2.486 1.00 97.69 95 THR A O 1
ATOM 709 N N . THR A 1 96 ? 3.514 9.495 0.858 1.00 98.00 96 THR A N 1
ATOM 710 C CA . THR A 1 96 ? 2.104 9.898 0.882 1.00 98.00 96 THR A CA 1
ATOM 711 C C . THR A 1 96 ? 1.437 9.581 2.218 1.00 98.00 96 THR A C 1
ATOM 713 O O . THR A 1 96 ? 0.795 10.446 2.808 1.00 98.00 96 THR A O 1
ATOM 716 N N . LEU A 1 97 ? 1.594 8.351 2.718 1.00 97.69 97 LEU A N 1
ATOM 717 C CA . LEU A 1 97 ? 0.957 7.916 3.962 1.00 97.69 97 LEU A CA 1
ATOM 718 C C . LEU A 1 97 ? 1.562 8.601 5.197 1.00 97.69 97 LEU A C 1
ATOM 720 O O . LEU A 1 97 ? 0.822 8.930 6.122 1.00 97.69 97 LEU A O 1
ATOM 724 N N . ARG A 1 98 ? 2.880 8.852 5.219 1.00 96.00 98 ARG A N 1
ATOM 725 C CA . ARG A 1 98 ? 3.559 9.571 6.317 1.00 96.00 98 ARG A CA 1
ATOM 726 C C . ARG A 1 98 ? 3.173 11.047 6.368 1.00 96.00 98 ARG A C 1
ATOM 728 O O . ARG A 1 98 ? 3.092 11.608 7.455 1.00 96.00 98 ARG A O 1
ATOM 735 N N . GLY A 1 99 ? 2.924 11.663 5.211 1.00 96.44 99 GLY A N 1
ATOM 736 C CA . GLY A 1 99 ? 2.473 13.053 5.113 1.00 96.44 99 GLY A CA 1
ATOM 737 C C . GLY A 1 99 ? 0.995 13.268 5.460 1.00 96.44 99 GLY A C 1
ATOM 738 O O . GLY A 1 99 ? 0.553 14.413 5.537 1.00 96.44 99 GLY A O 1
ATOM 739 N N . ALA A 1 100 ? 0.216 12.201 5.657 1.00 96.62 100 ALA A N 1
ATOM 740 C CA . ALA A 1 100 ? -1.211 12.295 5.935 1.00 96.62 100 ALA A CA 1
ATOM 741 C C . ALA A 1 100 ? -1.520 12.448 7.436 1.00 96.62 100 ALA A C 1
ATOM 743 O O . ALA A 1 100 ? -0.877 11.847 8.299 1.00 96.62 100 ALA A O 1
ATOM 744 N N . ALA A 1 101 ? -2.582 13.196 7.739 1.00 97.00 101 ALA A N 1
ATOM 745 C CA . ALA A 1 101 ? -3.095 13.401 9.093 1.00 97.00 101 ALA A CA 1
ATOM 746 C C . ALA A 1 101 ? -4.596 13.047 9.179 1.00 97.00 101 ALA A C 1
ATOM 748 O O . ALA A 1 101 ? -5.427 13.949 9.282 1.00 97.00 101 ALA A O 1
ATOM 749 N N . PRO A 1 102 ? -4.961 11.751 9.090 1.00 97.38 102 PRO A N 1
ATOM 750 C CA . PRO A 1 102 ? -6.347 11.308 9.251 1.00 97.38 102 PRO A CA 1
ATOM 751 C C . PRO A 1 102 ? -6.862 11.539 10.682 1.00 97.38 102 PRO A C 1
ATOM 753 O O . PRO A 1 102 ? -6.084 11.567 11.641 1.00 97.38 102 PRO A O 1
ATOM 756 N N . VAL A 1 103 ? -8.179 11.685 10.831 1.00 98.25 103 VAL A N 1
ATOM 757 C CA . VAL A 1 103 ? -8.861 11.956 12.107 1.00 98.25 103 VAL A CA 1
ATOM 758 C C . VAL A 1 103 ? -9.062 10.671 12.925 1.00 98.25 103 VAL A C 1
ATOM 760 O O . VAL A 1 103 ? -8.776 10.615 14.131 1.00 98.25 103 VAL A O 1
ATOM 763 N N . HIS A 1 104 ? -9.545 9.617 12.277 1.00 97.88 104 HIS A N 1
ATOM 764 C CA . HIS A 1 104 ? -9.923 8.336 12.864 1.00 97.88 104 HIS A CA 1
ATOM 765 C C . HIS A 1 104 ? -8.847 7.270 12.668 1.00 97.88 104 HIS A C 1
ATOM 767 O O . HIS A 1 104 ? -8.506 6.601 13.651 1.00 97.88 104 HIS A O 1
ATOM 773 N N . VAL A 1 105 ? -8.268 7.153 11.466 1.00 98.25 105 VAL A N 1
ATOM 774 C CA . VAL A 1 105 ? -7.301 6.092 11.142 1.00 98.25 105 VAL A CA 1
ATOM 775 C C . VAL A 1 105 ? -6.037 6.232 11.993 1.00 98.25 105 VAL A C 1
ATOM 777 O O . VAL A 1 105 ? -5.337 7.247 11.985 1.00 98.25 105 VAL A O 1
ATOM 780 N N . ARG A 1 106 ? -5.714 5.176 12.740 1.00 98.12 106 ARG A N 1
ATOM 781 C CA . ARG A 1 106 ? -4.547 5.103 13.628 1.00 98.12 106 ARG A CA 1
ATOM 782 C C . ARG A 1 106 ? -3.429 4.257 13.053 1.00 98.12 106 ARG A C 1
ATOM 784 O O . ARG A 1 106 ? -2.274 4.628 13.265 1.00 98.12 106 ARG A O 1
ATOM 791 N N . THR A 1 107 ? -3.765 3.235 12.269 1.00 98.38 107 THR A N 1
ATOM 792 C CA . THR A 1 107 ? -2.798 2.312 11.666 1.00 98.38 107 THR A CA 1
ATOM 793 C C . THR A 1 107 ? -3.068 2.131 10.176 1.00 98.38 107 THR A C 1
ATOM 795 O O . THR A 1 107 ? -4.187 1.806 9.782 1.00 98.38 107 THR A O 1
ATOM 798 N N . ALA A 1 108 ? -2.033 2.290 9.353 1.00 98.12 108 ALA A N 1
ATOM 799 C CA . ALA A 1 108 ? -2.037 1.881 7.954 1.00 98.12 108 ALA A CA 1
ATOM 800 C C . ALA A 1 108 ? -1.013 0.759 7.739 1.00 98.12 108 ALA A C 1
ATOM 802 O O . ALA A 1 108 ? 0.161 0.917 8.069 1.00 98.12 108 ALA A O 1
ATOM 803 N N . ARG A 1 109 ? -1.439 -0.366 7.165 1.00 98.19 109 ARG A N 1
ATOM 804 C CA . ARG A 1 109 ? -0.549 -1.461 6.757 1.00 98.19 109 ARG A CA 1
ATOM 805 C C . ARG A 1 109 ? -0.236 -1.336 5.276 1.00 98.19 109 ARG A C 1
ATOM 807 O O . ARG A 1 109 ? -1.164 -1.279 4.477 1.00 98.19 109 ARG A O 1
ATOM 814 N N . LEU A 1 110 ? 1.039 -1.330 4.906 1.00 97.69 110 LEU A N 1
ATOM 815 C CA . LEU A 1 110 ? 1.466 -1.573 3.532 1.00 97.69 110 LEU A CA 1
ATOM 816 C C . LEU A 1 110 ? 1.833 -3.054 3.415 1.00 97.69 110 LEU A C 1
ATOM 818 O O . LEU A 1 110 ? 2.843 -3.495 3.966 1.00 97.69 110 LEU A O 1
ATOM 822 N N . VAL A 1 111 ? 0.978 -3.813 2.736 1.00 97.00 111 VAL A N 1
ATOM 823 C CA . VAL A 1 111 ? 1.097 -5.263 2.582 1.00 97.00 111 VAL A CA 1
ATOM 824 C C . VAL A 1 111 ? 1.799 -5.580 1.269 1.00 97.00 111 VAL A C 1
ATOM 826 O O . VAL A 1 111 ? 1.386 -5.140 0.192 1.00 97.00 111 VAL A O 1
ATOM 829 N N . LEU A 1 112 ? 2.888 -6.329 1.373 1.00 95.06 112 LEU A N 1
ATOM 830 C CA . LEU A 1 112 ? 3.855 -6.575 0.319 1.00 95.06 112 LEU A CA 1
ATOM 831 C C . LEU A 1 112 ? 3.883 -8.068 0.018 1.00 95.06 112 LEU A C 1
ATOM 833 O O . LEU A 1 112 ? 4.125 -8.894 0.899 1.00 95.06 112 LEU A O 1
ATOM 837 N N . PHE A 1 113 ? 3.624 -8.409 -1.241 1.00 87.94 113 PHE A N 1
ATOM 838 C CA . PHE A 1 113 ? 3.607 -9.795 -1.675 1.00 87.94 113 PHE A CA 1
ATOM 839 C C . PHE A 1 113 ? 5.036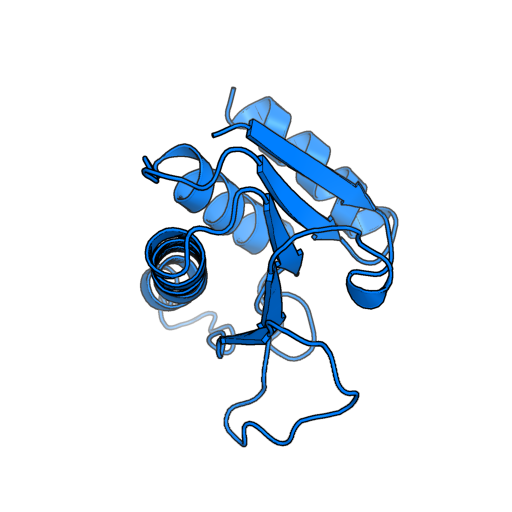 -10.267 -1.965 1.00 87.94 113 PHE A C 1
ATOM 841 O O . PHE A 1 113 ? 5.630 -9.899 -2.979 1.00 87.94 113 PHE A O 1
ATOM 848 N N . GLY A 1 114 ? 5.571 -11.090 -1.064 1.00 90.38 114 GLY A N 1
ATOM 849 C CA . GLY A 1 114 ? 6.875 -11.731 -1.195 1.00 90.38 114 GLY A CA 1
ATOM 850 C C . GLY A 1 114 ? 8.059 -10.941 -0.608 1.00 90.38 114 GLY A C 1
ATOM 851 O O . GLY A 1 114 ? 7.988 -9.720 -0.416 1.00 90.38 114 GLY A O 1
ATOM 852 N N . PRO A 1 115 ? 9.182 -11.638 -0.358 1.00 90.50 115 PRO A N 1
ATOM 853 C CA . PRO A 1 115 ? 10.299 -11.119 0.433 1.00 90.50 115 PRO A CA 1
ATOM 854 C C . PRO A 1 115 ? 11.089 -10.007 -0.270 1.00 90.50 115 PRO A C 1
ATOM 856 O O . PRO A 1 115 ? 11.674 -9.150 0.388 1.00 90.50 115 PRO A O 1
ATOM 859 N N . GLU A 1 116 ? 11.101 -9.971 -1.605 1.00 91.56 116 GLU A N 1
ATOM 860 C CA . GLU A 1 116 ? 11.825 -8.946 -2.372 1.00 91.56 116 GLU A CA 1
ATOM 861 C C . GLU A 1 116 ? 11.192 -7.554 -2.210 1.00 91.56 116 GLU A C 1
ATOM 863 O O . GLU A 1 116 ? 11.880 -6.566 -1.922 1.00 91.56 116 GLU A O 1
ATOM 868 N N . ALA A 1 117 ? 9.863 -7.476 -2.340 1.00 92.19 117 ALA A N 1
ATOM 869 C CA . ALA A 1 117 ? 9.119 -6.240 -2.133 1.00 92.19 117 ALA A CA 1
ATOM 870 C C . ALA A 1 117 ? 9.204 -5.791 -0.667 1.00 92.19 117 ALA A C 1
ATOM 872 O O . ALA A 1 117 ? 9.433 -4.609 -0.403 1.00 92.19 117 ALA A O 1
ATOM 873 N N . ALA A 1 118 ? 9.100 -6.736 0.276 1.00 94.25 118 ALA A N 1
ATOM 874 C CA . ALA A 1 118 ? 9.265 -6.478 1.704 1.00 94.25 118 ALA A CA 1
ATOM 875 C C . ALA A 1 118 ? 10.654 -5.916 2.045 1.00 94.25 118 ALA A C 1
ATOM 877 O O . ALA A 1 118 ? 10.755 -4.869 2.690 1.00 94.25 118 ALA A O 1
ATOM 878 N N . GLY A 1 119 ? 11.722 -6.544 1.546 1.00 96.88 119 GLY A N 1
ATOM 879 C CA . GLY A 1 119 ? 13.095 -6.075 1.735 1.00 96.88 119 GLY A CA 1
ATOM 880 C C . GLY A 1 119 ? 13.330 -4.687 1.137 1.00 96.88 119 GLY A C 1
ATOM 881 O O . GLY A 1 119 ? 13.956 -3.829 1.762 1.00 96.88 119 GLY A O 1
ATOM 882 N N . THR A 1 120 ? 12.767 -4.417 -0.044 1.00 97.00 120 THR A N 1
ATOM 883 C CA . THR A 1 120 ? 12.823 -3.084 -0.662 1.00 97.00 120 THR A CA 1
ATOM 884 C C . THR A 1 120 ? 12.112 -2.040 0.192 1.00 97.00 120 THR A C 1
ATOM 886 O O . THR A 1 120 ? 12.660 -0.963 0.422 1.00 97.00 120 THR A O 1
ATOM 889 N N . ALA A 1 121 ? 10.935 -2.362 0.727 1.00 96.38 121 ALA A N 1
ATOM 890 C CA . ALA A 1 121 ? 10.207 -1.444 1.588 1.00 96.38 121 ALA A CA 1
ATOM 891 C C . ALA A 1 121 ? 10.932 -1.123 2.887 1.00 96.38 121 ALA A C 1
ATOM 893 O O . ALA A 1 121 ? 10.950 0.037 3.292 1.00 96.38 121 ALA A O 1
ATOM 894 N N . GLN A 1 122 ? 11.574 -2.113 3.505 1.00 96.56 122 GLN A N 1
ATOM 895 C CA . GLN A 1 122 ? 12.381 -1.893 4.702 1.00 96.56 122 GLN A CA 1
ATOM 896 C C . GLN A 1 122 ? 13.561 -0.953 4.424 1.00 96.56 122 GLN A C 1
ATOM 898 O O . GLN A 1 122 ? 13.779 -0.019 5.195 1.00 96.56 122 GLN A O 1
ATOM 903 N N . ARG A 1 123 ? 14.279 -1.140 3.302 1.00 97.56 123 ARG A N 1
ATOM 904 C CA . ARG A 1 123 ? 15.365 -0.225 2.898 1.00 97.56 123 ARG A CA 1
ATOM 905 C C . ARG A 1 123 ? 14.859 1.202 2.699 1.00 97.56 123 ARG A C 1
ATOM 907 O O . ARG A 1 123 ? 15.376 2.122 3.322 1.00 97.56 123 ARG A O 1
ATOM 914 N N . VAL A 1 124 ? 13.818 1.382 1.883 1.00 97.69 124 VAL A N 1
ATOM 915 C CA . VAL A 1 124 ? 13.268 2.716 1.586 1.00 97.69 124 VAL A CA 1
ATOM 916 C C . VAL A 1 124 ? 12.712 3.382 2.847 1.00 97.69 124 VAL A C 1
ATOM 918 O O . VAL A 1 124 ? 12.891 4.582 3.037 1.00 97.69 124 VAL A O 1
ATOM 921 N N . ALA A 1 125 ? 12.065 2.626 3.737 1.00 95.06 125 ALA A N 1
ATOM 922 C CA . ALA A 1 125 ? 11.569 3.159 5.001 1.00 95.06 125 ALA A CA 1
ATOM 923 C C . ALA A 1 125 ? 12.698 3.669 5.904 1.00 95.06 125 ALA A C 1
ATOM 925 O O . ALA A 1 125 ? 12.514 4.701 6.543 1.00 95.06 125 ALA A O 1
ATOM 926 N N . ALA A 1 126 ? 13.846 2.983 5.934 1.00 95.12 126 ALA A N 1
ATOM 927 C CA . ALA A 1 126 ? 15.020 3.412 6.691 1.00 95.12 126 ALA A CA 1
ATOM 928 C C . ALA A 1 126 ? 15.668 4.682 6.110 1.00 95.12 126 ALA A C 1
ATOM 930 O O . ALA A 1 126 ? 16.153 5.523 6.862 1.00 95.12 126 ALA A O 1
ATOM 931 N N . GLU A 1 127 ? 15.649 4.854 4.786 1.00 94.88 127 GLU A N 1
ATOM 932 C CA . GLU A 1 127 ? 16.153 6.066 4.119 1.00 94.88 127 GLU A CA 1
ATOM 933 C C . GLU A 1 127 ? 15.284 7.303 4.379 1.00 94.88 127 GLU A C 1
ATOM 935 O O . GLU A 1 127 ? 15.785 8.426 4.385 1.00 94.88 127 GLU A O 1
ATOM 940 N N . LEU A 1 128 ? 13.977 7.109 4.563 1.00 89.06 128 LEU A N 1
ATOM 941 C CA . LEU A 1 128 ? 13.010 8.191 4.754 1.00 89.06 128 LEU A CA 1
ATOM 942 C C . LEU A 1 128 ? 12.910 8.689 6.212 1.00 89.06 128 LEU A C 1
ATOM 944 O O . LEU A 1 128 ? 12.135 9.615 6.460 1.00 89.06 128 LEU A O 1
ATOM 948 N N . GLY A 1 129 ? 13.660 8.097 7.153 1.00 69.44 129 GLY A N 1
ATOM 949 C CA . GLY A 1 129 ? 13.615 8.413 8.593 1.00 69.44 129 GLY A CA 1
ATOM 950 C C . GLY A 1 129 ? 12.306 8.025 9.267 1.00 69.44 129 GLY A C 1
ATOM 951 O O . GLY A 1 129 ? 11.976 8.669 10.284 1.00 69.44 129 GLY A O 1
#

Foldseek 3Di:
DAEAEAEDDQVPDDWPAEEDQDDPVNPDDDDDPHYDYFHAAQDDPVDDCLVRLLCRLVVSVQVCLVVLTQEYEYELHCVPPSVDDLLSSLLSNCVSVVPDDRDRHNYYYYYYYDDVSSVSNVVSVVVVD

Secondary structure (DSSP, 8-state):
-EEEEEES-GGG--SSEEEEE--TT----S--TTEEEE-PPPP-SSS--HHHHHHHHHHHHHHHHHTT-SEEEEE-TTSSTT---HHHHHHHHHHHHHT---SS--EEEEEESSHHHHHHHHHHHHHT-

Organism: NCBI:txid1223317

Sequence (129 aa):
MQIELIEGDITTQQVDAIVNAANSSLLGGGGVDGVIHTVGPVHSSTEDRTELLRSCYTKSLRVADELGARSVAFPLISAGVYRWPVEDAVRQALTTLRGAAPVHVRTARLVLFGPEAAGTAQRVAAELG

InterPro domains:
  IPR002589 Macro domain [PF01661] (35-92)
  IPR002589 Macro domain [PS51154] (1-129)
  IPR002589 Macro domain [SM00506] (2-93)
  IPR043472 Macro domain-like [G3DSA:3.40.220.10] (1-35)
  IPR043472 Macro domain-like [G3DSA:3.40.220.10] (36-128)
  IPR043472 Macro domain-like [SSF52949] (2-122)

pLDDT: mean 88.91, std 14.32, range [39.38, 98.38]

Radius of gyration: 13.6 Å; chains: 1; bounding box: 33×26×34 Å